Protein AF-A0A0S8J2J4-F1 (afdb_monomer_lite)

pLDDT: mean 89.85, std 13.65, range [34.56, 98.56]

Radius of gyration: 15.47 Å; chains: 1; bounding box: 46×29×40 Å

Foldseek 3Di:
DDDDDPAPADPPVVVLVVVLVVCVVVPWDAFDALANPDPDSDTFGTDDQQETEHEFFDFQVCVVVLLVSPVSSVVNSNHQEYEYEAEAPVQSVSNDPGGHHDVVCVVPVVVCCVPRPGHYHYHYDYD

Sequence (127 aa):
MGRIFPDLTIDDIAINKELEIVFQERGWISKPKIISKSESKLEADFKIGKIQVEVQFGNMARWYTDVFKFLLSYAADDIEVGILVVAMHDTANKIDENVVYYERVIRELPHAKMGITLPIWVLGVTE

Structure (mmCIF, N/CA/C/O backbone):
data_AF-A0A0S8J2J4-F1
#
_entry.id   AF-A0A0S8J2J4-F1
#
loop_
_atom_site.group_PDB
_atom_site.id
_atom_site.type_symbol
_atom_site.label_atom_id
_atom_site.label_alt_id
_atom_site.label_comp_id
_atom_site.label_asym_id
_atom_site.label_entity_id
_atom_site.label_seq_id
_atom_site.pdbx_PDB_ins_code
_atom_site.Cartn_x
_atom_site.Cartn_y
_atom_site.Cartn_z
_atom_site.occupancy
_atom_site.B_iso_or_equiv
_atom_site.auth_seq_id
_atom_site.auth_comp_id
_atom_site.auth_asym_id
_atom_site.auth_atom_id
_atom_site.pdbx_PDB_model_num
ATOM 1 N N . MET A 1 1 ? 31.568 -5.954 -20.357 1.00 34.56 1 MET A N 1
ATOM 2 C CA . MET A 1 1 ? 31.038 -5.194 -21.509 1.00 34.56 1 MET A CA 1
ATOM 3 C C . MET A 1 1 ? 29.585 -4.897 -21.181 1.00 34.56 1 MET A C 1
ATOM 5 O O . MET A 1 1 ? 28.780 -5.819 -21.188 1.00 34.56 1 MET A O 1
ATOM 9 N N . GLY A 1 2 ? 29.306 -3.687 -20.691 1.00 41.41 2 GLY A N 1
ATOM 10 C CA . GLY A 1 2 ? 27.985 -3.312 -20.180 1.00 41.41 2 GLY A CA 1
ATOM 11 C C . GLY A 1 2 ? 26.962 -3.255 -21.307 1.00 41.41 2 GLY A C 1
ATOM 12 O O . GLY A 1 2 ? 27.248 -2.703 -22.369 1.00 41.41 2 GLY A O 1
ATOM 13 N N . ARG A 1 3 ? 25.787 -3.849 -21.089 1.00 40.59 3 ARG A N 1
ATOM 14 C CA . ARG A 1 3 ? 24.627 -3.600 -21.942 1.00 40.59 3 ARG A CA 1
ATOM 15 C C . ARG A 1 3 ? 23.949 -2.341 -21.425 1.00 40.59 3 ARG A C 1
ATOM 17 O O . ARG A 1 3 ? 23.362 -2.356 -20.353 1.00 40.59 3 ARG A O 1
ATOM 24 N N . ILE A 1 4 ? 24.084 -1.270 -22.196 1.00 42.94 4 ILE A N 1
ATOM 25 C CA . ILE A 1 4 ? 23.234 -0.088 -22.101 1.00 42.94 4 ILE A CA 1
ATOM 26 C C . ILE A 1 4 ? 21.886 -0.523 -22.682 1.00 42.94 4 ILE A C 1
ATOM 28 O O . ILE A 1 4 ? 21.779 -0.736 -23.891 1.00 42.94 4 ILE A O 1
ATOM 32 N N . PHE A 1 5 ? 20.895 -0.746 -21.822 1.00 47.50 5 PHE A N 1
ATOM 33 C CA . PHE A 1 5 ? 19.505 -0.768 -22.258 1.00 47.50 5 PHE A CA 1
ATOM 34 C C . PHE A 1 5 ? 19.077 0.697 -22.413 1.00 47.50 5 PHE A C 1
ATOM 36 O O . PHE A 1 5 ? 19.322 1.477 -21.497 1.00 47.50 5 PHE A O 1
ATOM 43 N N . PRO A 1 6 ? 18.539 1.117 -23.568 1.00 41.50 6 PRO A N 1
ATOM 44 C CA . PRO A 1 6 ? 18.034 2.474 -23.721 1.00 41.50 6 PRO A CA 1
ATOM 45 C C . PRO A 1 6 ? 16.864 2.689 -22.748 1.00 41.50 6 PRO A C 1
ATOM 47 O O . PRO A 1 6 ? 15.940 1.877 -22.723 1.00 41.50 6 PRO A O 1
ATOM 50 N N . ASP A 1 7 ? 16.959 3.757 -21.950 1.00 49.47 7 ASP A N 1
ATOM 51 C CA . ASP A 1 7 ? 16.007 4.191 -20.920 1.00 49.47 7 ASP A CA 1
ATOM 52 C C . ASP A 1 7 ? 14.566 4.250 -21.448 1.00 49.47 7 ASP A C 1
ATOM 54 O O . ASP A 1 7 ? 14.146 5.213 -22.090 1.00 49.47 7 ASP A O 1
ATOM 58 N N . LEU A 1 8 ? 13.786 3.223 -21.130 1.00 50.12 8 LEU A N 1
ATOM 59 C CA . LEU A 1 8 ? 12.358 3.368 -20.873 1.00 50.12 8 LEU A CA 1
ATOM 60 C C . LEU A 1 8 ? 12.198 3.255 -19.361 1.00 50.12 8 LEU A C 1
ATOM 62 O O . LEU A 1 8 ? 11.711 2.248 -18.851 1.00 50.12 8 LEU A O 1
ATOM 66 N N . THR A 1 9 ? 12.708 4.254 -18.641 1.00 62.78 9 THR A N 1
ATOM 67 C CA . THR A 1 9 ? 12.453 4.369 -17.209 1.00 62.78 9 THR A CA 1
ATOM 68 C C . THR A 1 9 ? 10.953 4.553 -17.052 1.00 62.78 9 THR A C 1
ATOM 70 O O . THR A 1 9 ? 10.374 5.515 -17.562 1.00 62.78 9 THR A O 1
ATOM 73 N N . ILE A 1 10 ? 10.307 3.593 -16.406 1.00 70.31 10 ILE A N 1
ATOM 74 C CA . ILE A 1 10 ? 8.911 3.742 -16.020 1.00 70.31 10 ILE A CA 1
ATOM 75 C C . ILE A 1 10 ? 8.853 4.900 -15.014 1.00 70.31 10 ILE A C 1
ATOM 77 O O . ILE A 1 10 ? 9.476 4.830 -13.957 1.00 70.31 10 ILE A O 1
ATOM 81 N N . ASP A 1 11 ? 8.140 5.970 -15.371 1.00 82.50 11 ASP A N 1
ATOM 82 C CA . ASP A 1 11 ? 7.99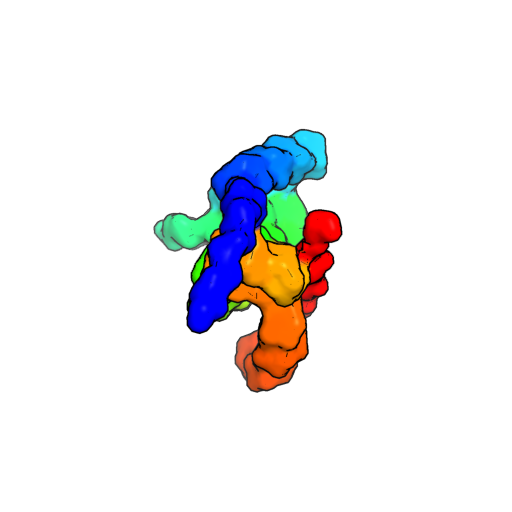5 7.168 -14.540 1.00 82.50 11 ASP A CA 1
ATOM 83 C C . ASP A 1 11 ? 7.016 6.885 -13.391 1.00 82.50 11 ASP A C 1
ATOM 85 O O . ASP A 1 11 ? 5.789 6.914 -13.546 1.00 82.50 11 ASP A O 1
ATOM 89 N N . ASP A 1 12 ? 7.574 6.578 -12.222 1.00 76.94 12 ASP A N 1
ATOM 90 C CA . ASP A 1 12 ? 6.827 6.300 -11.003 1.00 76.94 12 ASP A CA 1
ATOM 91 C C . ASP A 1 12 ? 6.017 7.518 -10.534 1.00 76.94 12 ASP A C 1
ATOM 93 O O . ASP A 1 12 ? 4.921 7.352 -9.995 1.00 76.94 12 ASP A O 1
ATOM 97 N N . ILE A 1 13 ? 6.492 8.744 -10.776 1.00 83.06 13 ILE A N 1
ATOM 98 C CA . ILE A 1 13 ? 5.766 9.978 -10.449 1.00 83.06 13 ILE A CA 1
ATOM 99 C C . ILE A 1 13 ? 4.508 10.084 -11.312 1.00 83.06 13 ILE A C 1
ATOM 101 O O . ILE A 1 13 ? 3.421 10.347 -10.787 1.00 83.06 13 ILE A O 1
ATOM 105 N N . ALA A 1 14 ? 4.636 9.858 -12.621 1.00 85.94 14 ALA A N 1
ATOM 106 C CA . ALA A 1 14 ? 3.503 9.880 -13.539 1.00 85.94 14 ALA A CA 1
ATOM 107 C C . ALA A 1 14 ? 2.470 8.806 -13.172 1.00 85.94 14 ALA A C 1
ATOM 109 O O . ALA A 1 14 ? 1.285 9.116 -13.054 1.00 85.94 14 ALA A O 1
ATOM 110 N N . ILE A 1 15 ? 2.912 7.573 -12.900 1.00 86.25 15 ILE A N 1
ATOM 111 C CA . ILE A 1 15 ? 2.012 6.483 -12.496 1.00 86.25 15 ILE A CA 1
ATOM 112 C C . ILE A 1 15 ? 1.286 6.816 -11.193 1.00 86.25 15 ILE A C 1
ATOM 114 O O . ILE A 1 15 ? 0.069 6.657 -11.116 1.00 86.25 15 ILE A O 1
ATOM 118 N N . ASN A 1 16 ? 2.000 7.295 -10.171 1.00 86.88 16 ASN A N 1
ATOM 119 C CA . ASN A 1 16 ? 1.382 7.646 -8.892 1.00 86.88 16 ASN A CA 1
ATOM 120 C C . ASN A 1 16 ? 0.316 8.738 -9.053 1.00 86.88 16 ASN A C 1
ATOM 122 O O . ASN A 1 16 ? -0.737 8.666 -8.419 1.00 86.88 16 ASN A O 1
ATOM 126 N N . LYS A 1 17 ? 0.554 9.716 -9.934 1.00 90.75 17 LYS A N 1
ATOM 127 C CA . LYS A 1 17 ? -0.414 10.776 -10.231 1.00 90.75 17 LYS A CA 1
ATOM 128 C C . LYS A 1 17 ? -1.657 10.250 -10.951 1.00 90.75 17 LYS A C 1
ATOM 130 O O . LYS A 1 17 ? -2.769 10.620 -10.584 1.00 90.75 17 LYS A O 1
ATOM 135 N N . GLU A 1 18 ? -1.486 9.391 -11.953 1.00 92.25 18 GLU A N 1
ATOM 136 C CA . GLU A 1 18 ? -2.615 8.776 -12.663 1.00 92.25 18 GLU A CA 1
ATOM 137 C C . GLU A 1 18 ? -3.446 7.886 -11.730 1.00 92.25 18 GLU A C 1
ATOM 139 O O . GLU A 1 18 ? -4.677 7.942 -11.736 1.00 92.25 18 GLU A O 1
ATOM 144 N N . LEU A 1 19 ? -2.785 7.114 -10.861 1.00 92.50 19 LEU A N 1
ATOM 145 C CA . LEU A 1 19 ? -3.468 6.336 -9.831 1.00 92.50 19 LEU A CA 1
ATOM 146 C C . LEU A 1 19 ? -4.258 7.243 -8.890 1.00 92.50 19 LEU A C 1
ATOM 148 O O . LEU A 1 19 ? -5.422 6.958 -8.630 1.00 92.50 19 LEU A O 1
ATOM 152 N N . GLU A 1 20 ? -3.681 8.352 -8.426 1.00 94.25 20 GLU A N 1
ATOM 153 C CA . GLU A 1 20 ? -4.398 9.295 -7.569 1.00 94.25 20 GLU A CA 1
ATOM 154 C C . GLU A 1 20 ? -5.689 9.811 -8.217 1.00 94.25 20 GLU A C 1
ATOM 156 O O . GLU A 1 20 ? -6.742 9.771 -7.576 1.00 94.25 20 GLU A O 1
ATOM 161 N N . ILE A 1 21 ? -5.634 10.211 -9.491 1.00 95.00 21 ILE A N 1
ATOM 162 C CA . ILE A 1 21 ? -6.809 10.666 -10.248 1.00 95.00 21 ILE A CA 1
ATOM 163 C C . ILE A 1 21 ? -7.871 9.560 -10.300 1.00 95.00 21 ILE A C 1
ATOM 165 O O . ILE A 1 21 ? -9.009 9.765 -9.874 1.00 95.00 21 ILE A O 1
ATOM 169 N N . VAL A 1 22 ? -7.496 8.360 -10.753 1.00 96.00 22 VAL A N 1
ATOM 170 C CA . VAL A 1 22 ? -8.433 7.238 -10.933 1.00 96.00 22 VAL A CA 1
ATOM 171 C C . VAL A 1 22 ? -9.052 6.791 -9.606 1.00 96.00 22 VAL A C 1
ATOM 173 O O . VAL A 1 22 ? -10.234 6.440 -9.551 1.00 96.00 22 VAL A O 1
ATOM 176 N N . PHE A 1 23 ? -8.276 6.782 -8.523 1.00 96.88 23 PHE A N 1
ATOM 177 C CA . PHE A 1 23 ? -8.767 6.435 -7.192 1.00 96.88 23 PHE A CA 1
ATOM 178 C C . PHE A 1 23 ? -9.765 7.480 -6.682 1.00 96.88 23 PHE A C 1
ATOM 180 O O . PHE A 1 23 ? -10.854 7.112 -6.229 1.00 96.88 23 PHE A O 1
ATOM 187 N N . GLN A 1 24 ? -9.443 8.770 -6.806 1.00 96.25 24 GLN A N 1
ATOM 188 C CA . GLN A 1 24 ? -10.338 9.856 -6.399 1.00 96.25 24 GLN A CA 1
ATOM 189 C C . GLN A 1 24 ? -11.657 9.845 -7.182 1.00 96.25 24 GLN A C 1
ATOM 191 O O . GLN A 1 24 ? -12.725 9.939 -6.577 1.00 96.25 24 GLN A O 1
ATOM 196 N N . GLU A 1 25 ? -11.615 9.640 -8.503 1.00 97.69 25 GLU A N 1
ATOM 197 C CA . GLU A 1 25 ? -12.816 9.507 -9.347 1.00 97.69 25 GLU A CA 1
ATOM 198 C C . GLU A 1 25 ? -13.724 8.345 -8.914 1.00 97.69 25 GLU A C 1
ATOM 200 O O . GLU A 1 25 ? -14.941 8.384 -9.101 1.00 97.69 25 GLU A O 1
ATOM 205 N N . ARG A 1 26 ? -13.144 7.315 -8.289 1.00 97.56 26 ARG A N 1
ATOM 206 C CA . ARG A 1 26 ? -13.856 6.148 -7.748 1.00 97.56 26 ARG A CA 1
ATOM 207 C C . ARG A 1 26 ? -14.244 6.298 -6.274 1.00 97.56 26 ARG A C 1
ATOM 209 O O . ARG A 1 26 ? -14.688 5.326 -5.666 1.00 97.56 26 ARG A O 1
ATOM 216 N N . GLY A 1 27 ? -14.096 7.492 -5.700 1.00 97.44 27 GLY A N 1
ATOM 217 C CA . GLY A 1 27 ? -14.520 7.810 -4.335 1.00 97.44 27 GLY A CA 1
ATOM 218 C C . GLY A 1 27 ? -13.526 7.421 -3.242 1.00 97.44 27 GLY A C 1
ATOM 219 O O . GLY A 1 27 ? -13.895 7.404 -2.067 1.00 97.44 27 GLY A O 1
ATOM 220 N N . TRP A 1 28 ? -12.278 7.109 -3.595 1.00 98.25 28 TRP A N 1
ATOM 221 C CA . TRP A 1 28 ? -11.225 6.912 -2.605 1.00 98.25 28 TRP A CA 1
ATOM 222 C C . TRP A 1 28 ? -10.694 8.254 -2.106 1.00 98.25 28 TRP A C 1
ATOM 224 O O . TRP A 1 28 ? -10.546 9.214 -2.861 1.00 98.25 28 TRP A O 1
ATOM 234 N N . ILE A 1 29 ? -10.359 8.307 -0.821 1.00 9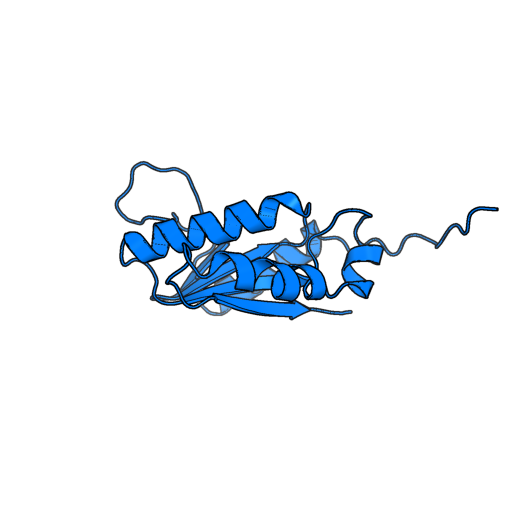7.62 29 ILE A N 1
ATOM 235 C CA . ILE A 1 29 ? -9.697 9.458 -0.212 1.00 97.62 29 ILE A CA 1
ATOM 236 C C . ILE A 1 29 ? -8.195 9.297 -0.442 1.00 97.62 29 ILE A C 1
ATOM 238 O O . ILE A 1 29 ? -7.642 8.276 -0.036 1.00 97.62 29 ILE A O 1
ATOM 242 N N . SER A 1 30 ? -7.554 10.290 -1.066 1.00 97.31 30 SER A N 1
ATOM 243 C CA . SER A 1 30 ? -6.093 10.369 -1.232 1.00 97.31 30 SER A CA 1
ATOM 244 C C . SER A 1 30 ? -5.436 10.977 0.004 1.00 97.31 30 SER A C 1
ATOM 246 O O . SER A 1 30 ? -5.998 11.883 0.626 1.00 97.31 30 SER A O 1
ATOM 248 N N . LYS A 1 31 ? -4.267 10.449 0.376 1.00 96.44 31 LYS A N 1
ATOM 249 C CA . LYS A 1 31 ? -3.467 10.875 1.535 1.00 96.44 31 LYS A CA 1
ATOM 250 C C . LYS A 1 31 ? -4.243 11.021 2.859 1.00 96.44 31 LYS A C 1
ATOM 252 O O . LYS A 1 31 ? -4.012 11.970 3.610 1.00 96.44 31 LYS A O 1
ATOM 257 N N . PRO A 1 32 ? -5.173 10.107 3.212 1.00 96.56 32 PRO A N 1
ATOM 258 C CA . PRO A 1 32 ? -5.837 10.170 4.506 1.00 96.56 32 PRO A CA 1
ATOM 259 C C . PRO A 1 32 ? -4.862 9.778 5.620 1.00 96.56 32 PRO A C 1
ATOM 261 O O . PRO A 1 32 ? -3.975 8.942 5.433 1.00 96.56 32 PRO A O 1
ATOM 264 N N . LYS A 1 33 ? -5.084 10.295 6.831 1.00 96.44 33 LYS A N 1
ATOM 265 C CA . LYS A 1 33 ? -4.352 9.842 8.022 1.00 96.44 33 LYS A CA 1
ATOM 266 C C . LYS A 1 33 ? -4.469 8.321 8.204 1.00 96.44 33 LYS A C 1
ATOM 268 O O . LYS A 1 33 ? -5.547 7.740 8.031 1.00 96.44 33 LYS A O 1
ATOM 273 N N . ILE A 1 34 ? -3.384 7.678 8.640 1.00 95.06 34 ILE A N 1
ATOM 274 C CA . ILE A 1 34 ? -3.406 6.243 8.976 1.00 95.06 34 ILE A CA 1
ATOM 275 C C . ILE A 1 34 ? -4.317 5.952 10.175 1.00 95.06 34 ILE A C 1
ATOM 277 O O . ILE A 1 34 ? -5.045 4.970 10.152 1.00 95.06 34 ILE A O 1
ATOM 281 N N . ILE A 1 35 ? -4.346 6.843 11.170 1.00 94.81 35 ILE A N 1
ATOM 282 C CA . ILE A 1 35 ? -5.231 6.749 12.331 1.00 94.81 35 ILE A CA 1
ATOM 283 C C . ILE A 1 35 ? -6.038 8.043 12.404 1.00 94.81 35 ILE A C 1
ATOM 285 O O . ILE A 1 35 ? -5.506 9.104 12.753 1.00 94.81 35 ILE A O 1
ATOM 289 N N . SER A 1 36 ? -7.324 7.933 12.089 1.00 88.00 36 SER A N 1
ATOM 290 C CA . SER A 1 36 ? -8.303 9.012 11.957 1.00 88.00 36 SER A CA 1
ATOM 291 C C . SER A 1 36 ? -8.351 9.933 13.179 1.00 88.00 36 SER A C 1
ATOM 293 O O . SER A 1 36 ? -8.406 11.155 13.042 1.00 88.00 36 SER A O 1
ATOM 295 N N . LYS A 1 37 ? -8.258 9.354 14.380 1.00 87.19 37 LYS A N 1
ATOM 296 C CA . LYS A 1 37 ? -8.350 10.056 15.673 1.00 87.19 37 LYS A CA 1
ATOM 297 C C . LYS A 1 37 ? -6.995 10.403 16.301 1.00 87.19 37 LYS A C 1
ATOM 299 O O . LYS A 1 37 ? -6.948 10.719 17.486 1.00 87.19 37 LYS A O 1
ATOM 304 N N . SER A 1 38 ? -5.894 10.312 15.552 1.00 88.62 38 SER A N 1
ATOM 305 C CA . SER A 1 38 ? -4.552 10.588 16.082 1.00 88.62 38 SER A CA 1
ATOM 306 C C . SER A 1 38 ? -3.985 11.947 15.655 1.00 88.62 38 SER A C 1
ATOM 308 O O . SER A 1 38 ? -4.297 12.487 14.587 1.00 88.62 38 SER A O 1
ATOM 310 N N . GLU A 1 39 ? -3.055 12.443 16.473 1.00 88.94 39 GLU A N 1
ATOM 311 C CA . GLU A 1 39 ? -2.169 13.573 16.157 1.00 88.94 39 GLU A CA 1
ATOM 312 C C . GLU A 1 39 ? -1.032 13.189 15.190 1.00 88.94 39 GLU A C 1
ATOM 314 O O . GLU A 1 39 ? -0.249 14.041 14.769 1.00 88.94 39 GLU A O 1
ATOM 319 N N . SER A 1 40 ? -0.9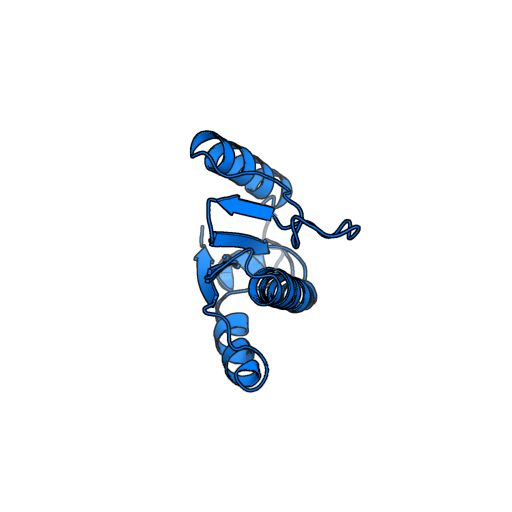18 11.906 14.824 1.00 87.19 40 SER A N 1
ATOM 320 C CA . SER A 1 40 ? 0.078 11.459 13.855 1.00 87.19 40 SER A CA 1
ATOM 321 C C . SER A 1 40 ? -0.169 12.103 12.492 1.00 87.19 40 SER A C 1
ATOM 323 O O . SER A 1 40 ? -1.306 12.218 12.029 1.00 87.19 40 SER A O 1
ATOM 325 N N . LYS A 1 41 ? 0.925 12.489 11.834 1.00 90.25 41 LYS A N 1
ATOM 326 C CA . LYS A 1 41 ? 0.937 12.979 10.447 1.00 90.25 41 LYS A CA 1
ATOM 327 C C . LYS A 1 41 ? 1.212 11.869 9.434 1.00 90.25 41 LYS A C 1
ATOM 329 O O . LYS A 1 41 ? 1.485 12.154 8.278 1.00 90.25 41 LYS A O 1
ATOM 334 N N . LEU A 1 42 ? 1.230 10.614 9.877 1.00 94.56 42 LEU A N 1
ATOM 335 C CA . LEU A 1 42 ? 1.396 9.495 8.964 1.00 94.56 42 LEU A CA 1
ATOM 336 C C . LEU A 1 42 ? 0.135 9.346 8.112 1.00 94.56 42 LEU A C 1
ATOM 338 O O . LEU A 1 42 ? -0.987 9.325 8.625 1.00 94.56 42 LEU A O 1
ATOM 342 N N . GLU A 1 43 ? 0.350 9.213 6.812 1.00 97.19 43 GLU A N 1
ATOM 343 C CA . GLU A 1 43 ? -0.696 9.120 5.802 1.00 97.19 43 GLU A CA 1
ATOM 344 C C . GLU A 1 43 ? -0.595 7.784 5.071 1.00 97.19 43 GLU A C 1
ATOM 346 O O . GLU A 1 43 ? 0.501 7.247 4.851 1.00 97.19 43 GLU A O 1
ATOM 351 N N . ALA A 1 44 ? -1.763 7.254 4.732 1.00 97.75 44 ALA A N 1
ATOM 352 C CA . ALA A 1 44 ? -1.888 6.197 3.749 1.00 97.75 44 ALA A CA 1
ATOM 353 C C . ALA A 1 44 ? -1.901 6.791 2.342 1.00 97.75 44 ALA A C 1
ATOM 355 O O . ALA A 1 44 ? -2.146 7.986 2.202 1.00 97.75 44 ALA A O 1
ATOM 356 N N . ASP A 1 45 ? -1.713 5.987 1.299 1.00 97.75 45 ASP A N 1
ATOM 357 C CA . ASP A 1 45 ? -1.921 6.501 -0.058 1.00 97.75 45 ASP A CA 1
ATOM 358 C C . ASP A 1 45 ? -3.405 6.689 -0.347 1.00 97.75 45 ASP A C 1
ATOM 360 O O . ASP A 1 45 ? -3.823 7.798 -0.682 1.00 97.75 45 ASP A O 1
ATOM 364 N N . PHE A 1 46 ? -4.212 5.645 -0.127 1.00 98.44 46 PHE A N 1
ATOM 365 C CA . PHE A 1 46 ? -5.656 5.717 -0.339 1.00 98.44 46 PHE A CA 1
ATOM 366 C C . PHE A 1 46 ? -6.454 4.963 0.725 1.00 98.44 46 PHE A C 1
ATOM 368 O O . PHE A 1 46 ? -6.025 3.916 1.218 1.00 98.44 46 PHE A O 1
ATOM 375 N N . LYS A 1 47 ? -7.659 5.455 1.042 1.00 98.25 47 LYS A N 1
ATOM 376 C CA . LYS A 1 47 ? -8.663 4.709 1.824 1.00 98.25 47 LYS A CA 1
ATOM 377 C C . LYS A 1 47 ? -10.069 4.836 1.244 1.00 98.25 47 LYS A C 1
ATOM 379 O O . LYS A 1 47 ? -10.458 5.902 0.769 1.00 98.25 47 LYS A O 1
ATOM 384 N N . ILE A 1 48 ? -10.850 3.766 1.368 1.00 97.81 48 ILE A N 1
ATOM 385 C CA . ILE A 1 48 ? -12.306 3.785 1.194 1.00 97.81 48 ILE A CA 1
ATOM 386 C C . ILE A 1 48 ? -12.944 2.816 2.196 1.00 97.81 48 ILE A C 1
ATOM 388 O O . ILE A 1 48 ? -12.576 1.643 2.271 1.00 97.81 48 ILE A O 1
ATOM 392 N N . GLY A 1 49 ? -13.879 3.305 3.015 1.00 96.88 49 GLY A N 1
ATOM 393 C CA . GLY A 1 49 ? -14.453 2.507 4.103 1.00 96.88 49 GLY A CA 1
ATOM 394 C C . GLY A 1 49 ? -13.369 1.923 5.021 1.00 96.88 49 GLY A C 1
ATOM 395 O O . GLY A 1 49 ? -12.547 2.664 5.549 1.00 96.88 49 GLY A O 1
ATOM 396 N N . LYS A 1 50 ? -13.365 0.593 5.181 1.00 97.69 50 LYS A N 1
ATOM 397 C CA . LYS A 1 50 ? -12.399 -0.176 5.989 1.00 97.69 50 LYS A CA 1
ATOM 398 C C . LYS A 1 50 ? -11.231 -0.747 5.160 1.00 97.69 50 LYS A C 1
ATOM 400 O O . LYS A 1 50 ? -10.599 -1.717 5.575 1.00 97.69 50 LYS A O 1
ATOM 405 N N . ILE A 1 51 ? -10.948 -0.190 3.982 1.00 98.38 51 ILE A N 1
ATOM 406 C CA . ILE A 1 51 ? -9.868 -0.647 3.096 1.00 98.38 51 ILE A CA 1
ATOM 407 C C . ILE A 1 51 ? -8.814 0.450 2.979 1.00 98.38 51 ILE A C 1
ATOM 409 O O . ILE A 1 51 ? -9.151 1.611 2.736 1.00 98.38 51 ILE A O 1
ATOM 413 N N . GLN A 1 52 ? -7.542 0.070 3.106 1.00 98.56 52 GLN A N 1
ATOM 414 C CA . GLN A 1 52 ? -6.398 0.938 2.825 1.00 98.56 52 GLN A CA 1
ATOM 415 C C . GLN A 1 52 ? -5.537 0.358 1.714 1.00 98.56 52 GLN A C 1
ATOM 417 O O . GLN A 1 52 ? -5.305 -0.848 1.672 1.00 98.56 52 GLN A O 1
ATOM 422 N N . VAL A 1 53 ? -5.034 1.233 0.850 1.00 98.56 53 VAL A N 1
ATOM 423 C CA . VAL A 1 53 ? -4.101 0.901 -0.225 1.00 98.56 53 VAL A CA 1
ATOM 424 C C . VAL A 1 53 ? -2.801 1.671 -0.007 1.00 98.56 53 VAL A C 1
ATOM 426 O O . VAL A 1 53 ? -2.838 2.859 0.311 1.00 98.56 53 VAL A O 1
ATOM 429 N N . GLU A 1 54 ? -1.675 0.988 -0.198 1.00 98.19 54 GLU A N 1
ATOM 430 C CA . GLU A 1 54 ? -0.347 1.590 -0.370 1.00 98.19 54 GLU A CA 1
ATOM 431 C C . GLU A 1 54 ? 0.195 1.150 -1.733 1.00 98.19 54 GLU A C 1
ATOM 433 O O . GLU A 1 54 ? 0.142 -0.038 -2.078 1.00 98.19 54 GLU A O 1
ATOM 438 N N . VAL A 1 55 ? 0.697 2.106 -2.508 1.00 96.81 55 VAL A N 1
ATOM 439 C CA . VAL A 1 55 ? 1.326 1.881 -3.808 1.00 96.81 55 VAL A CA 1
ATOM 440 C C . VAL A 1 55 ? 2.822 2.086 -3.635 1.00 96.81 55 VAL A C 1
ATOM 442 O O . VAL A 1 55 ? 3.281 3.168 -3.278 1.00 96.81 55 VAL A O 1
ATOM 445 N N . GLN A 1 56 ? 3.604 1.041 -3.887 1.00 95.69 56 GLN A N 1
ATOM 446 C CA . GLN A 1 56 ? 5.030 1.052 -3.601 1.00 95.69 56 GLN A CA 1
ATOM 447 C C . GLN A 1 56 ? 5.849 0.604 -4.810 1.00 95.69 56 GLN A C 1
ATOM 449 O O . GLN A 1 56 ? 6.156 -0.575 -4.985 1.00 95.69 56 GLN A O 1
ATOM 454 N N . PHE A 1 57 ? 6.251 1.589 -5.611 1.00 93.81 57 PHE A N 1
ATOM 455 C CA . PHE A 1 57 ? 7.222 1.446 -6.703 1.00 93.81 57 PHE A CA 1
ATOM 456 C C . PHE A 1 57 ? 8.600 2.018 -6.348 1.00 93.81 57 PHE A C 1
ATOM 458 O O . PHE A 1 57 ? 9.478 2.105 -7.198 1.00 93.81 57 PHE A O 1
ATOM 465 N N . GLY A 1 58 ? 8.794 2.416 -5.090 1.00 91.88 58 GLY A N 1
ATOM 466 C CA . GLY A 1 58 ? 10.056 2.938 -4.595 1.00 91.88 58 GLY A CA 1
ATOM 467 C C . GLY A 1 58 ? 10.952 1.858 -3.998 1.00 91.88 58 GLY A C 1
ATOM 468 O O . GLY A 1 58 ? 10.789 0.657 -4.215 1.00 91.88 58 GLY A O 1
ATOM 469 N N . ASN A 1 59 ? 11.919 2.317 -3.203 1.00 94.69 59 ASN A N 1
ATOM 470 C CA . ASN A 1 59 ? 12.960 1.477 -2.627 1.00 94.69 59 ASN A CA 1
ATOM 471 C C . ASN A 1 59 ? 12.421 0.285 -1.820 1.00 94.69 59 ASN A C 1
ATOM 473 O O . ASN A 1 59 ? 11.520 0.448 -0.992 1.00 94.69 59 ASN A O 1
ATOM 477 N N . MET A 1 60 ? 13.086 -0.867 -1.953 1.00 93.44 60 MET A N 1
ATOM 478 C CA . MET A 1 60 ? 12.713 -2.111 -1.299 1.00 93.44 60 MET A CA 1
ATOM 479 C C . MET A 1 60 ? 12.481 -1.957 0.201 1.00 93.44 60 MET A C 1
ATOM 481 O O . MET A 1 60 ? 11.570 -2.574 0.710 1.00 93.44 60 MET A O 1
ATOM 485 N N . ALA A 1 61 ? 13.245 -1.152 0.941 1.00 92.31 61 ALA A N 1
ATOM 486 C CA . ALA A 1 61 ? 13.065 -1.033 2.390 1.00 92.31 61 ALA A CA 1
ATOM 487 C C . ALA A 1 61 ? 11.705 -0.429 2.800 1.00 92.31 61 ALA A C 1
ATOM 489 O O . ALA A 1 61 ? 11.251 -0.657 3.923 1.00 92.31 61 ALA A O 1
ATOM 490 N N . ARG A 1 62 ? 11.041 0.322 1.910 1.00 94.25 62 ARG A N 1
ATOM 491 C CA . ARG A 1 62 ? 9.819 1.073 2.234 1.00 94.25 62 ARG A CA 1
ATOM 492 C C . ARG A 1 62 ? 8.578 0.198 2.391 1.00 94.25 62 ARG A C 1
ATOM 494 O O . ARG A 1 62 ? 7.720 0.555 3.192 1.00 94.25 62 ARG A O 1
ATOM 501 N N . TRP A 1 63 ? 8.522 -0.985 1.773 1.00 94.00 63 TRP A N 1
ATOM 502 C CA . TRP A 1 63 ? 7.360 -1.875 1.940 1.00 94.00 63 TRP A CA 1
ATOM 503 C C . TRP A 1 63 ? 7.139 -2.316 3.396 1.00 94.00 63 TRP A C 1
ATOM 505 O O . TRP A 1 63 ? 6.006 -2.536 3.813 1.00 94.00 63 TRP A O 1
ATOM 515 N N . TYR A 1 64 ? 8.203 -2.398 4.207 1.00 94.31 64 TYR A N 1
ATOM 516 C CA . TYR A 1 64 ? 8.082 -2.681 5.638 1.00 94.31 64 TYR A CA 1
ATOM 517 C C . TYR A 1 64 ? 7.364 -1.541 6.372 1.00 94.31 64 TYR A C 1
ATOM 519 O O . TYR A 1 64 ? 6.603 -1.787 7.307 1.00 94.31 64 TYR A O 1
ATOM 527 N N . THR A 1 65 ? 7.584 -0.293 5.942 1.00 94.88 65 THR A N 1
ATOM 528 C CA . THR A 1 65 ? 6.843 0.867 6.450 1.00 94.88 65 THR A CA 1
ATOM 529 C C . THR A 1 65 ? 5.374 0.784 6.054 1.00 94.88 65 THR A C 1
ATOM 531 O O . THR A 1 65 ? 4.526 1.014 6.909 1.00 94.88 65 THR A O 1
ATOM 534 N N . ASP A 1 66 ? 5.061 0.389 4.822 1.00 97.06 66 ASP A N 1
ATOM 535 C CA . ASP A 1 66 ? 3.674 0.237 4.355 1.00 97.06 66 ASP A CA 1
ATOM 536 C C . ASP A 1 66 ? 2.928 -0.842 5.152 1.00 97.06 66 ASP A C 1
ATOM 538 O O . ASP A 1 66 ? 1.828 -0.617 5.658 1.00 97.06 66 ASP A O 1
ATOM 542 N N . VAL A 1 67 ? 3.582 -1.982 5.395 1.00 95.88 67 VAL A N 1
ATOM 543 C CA . VAL A 1 67 ? 3.067 -3.032 6.285 1.00 95.88 67 VAL A CA 1
ATOM 544 C C . VAL A 1 67 ? 2.823 -2.500 7.701 1.00 95.88 67 VAL A C 1
ATOM 546 O O . VAL A 1 67 ? 1.777 -2.768 8.293 1.00 95.88 67 VAL A O 1
ATOM 549 N N . PHE A 1 68 ? 3.751 -1.710 8.247 1.00 95.06 68 PHE A N 1
ATOM 550 C CA . PHE A 1 68 ? 3.583 -1.096 9.564 1.00 95.06 68 PHE A CA 1
ATOM 551 C C . PHE A 1 68 ? 2.429 -0.083 9.603 1.00 95.06 68 PHE A C 1
ATOM 553 O O . PHE A 1 68 ? 1.670 -0.066 10.573 1.00 95.06 68 PHE A O 1
ATOM 560 N N . LYS A 1 69 ? 2.232 0.717 8.546 1.00 96.50 69 LYS A N 1
ATOM 561 C CA . LYS A 1 69 ? 1.071 1.612 8.431 1.00 96.50 69 LYS A CA 1
ATOM 562 C C . LYS A 1 69 ? -0.235 0.826 8.483 1.00 96.50 69 LYS A C 1
ATOM 564 O O . LYS A 1 69 ? -1.134 1.229 9.217 1.00 96.50 69 LYS A O 1
ATOM 569 N N . PHE A 1 70 ? -0.340 -0.296 7.765 1.00 97.25 70 PHE A N 1
ATOM 570 C CA . PHE A 1 70 ? -1.544 -1.121 7.841 1.00 97.25 70 PHE A CA 1
ATOM 571 C C . PHE A 1 70 ? -1.786 -1.656 9.255 1.00 97.25 70 PHE A C 1
ATOM 573 O O . PHE A 1 70 ? -2.922 -1.628 9.720 1.00 97.25 70 PHE A O 1
ATOM 580 N N . LEU A 1 71 ? -0.740 -2.103 9.962 1.00 95.44 71 LEU A N 1
ATOM 581 C CA . LEU A 1 71 ? -0.869 -2.566 11.349 1.00 95.44 71 LEU A CA 1
ATOM 582 C C . LEU A 1 71 ? -1.407 -1.473 12.273 1.00 95.44 71 LEU A C 1
ATOM 584 O O . LEU A 1 71 ? -2.272 -1.750 13.099 1.00 95.44 71 LEU A O 1
ATOM 588 N N . LEU A 1 72 ? -0.922 -0.239 12.122 1.00 95.00 72 LEU A N 1
ATOM 589 C CA . LEU A 1 72 ? -1.401 0.902 12.901 1.00 95.00 72 LEU A CA 1
ATOM 590 C C . LEU A 1 72 ? -2.873 1.216 12.614 1.00 95.00 72 LEU A C 1
ATOM 592 O O . LEU A 1 72 ? -3.656 1.368 13.550 1.00 95.00 72 LEU A O 1
ATOM 596 N N . SER A 1 73 ? -3.256 1.273 11.337 1.00 96.50 73 SER A N 1
ATOM 597 C CA . SER A 1 73 ? -4.646 1.495 10.930 1.00 96.50 73 SER A CA 1
ATOM 598 C C . SER A 1 73 ? -5.569 0.375 11.426 1.00 96.50 73 SER A C 1
ATOM 600 O O . SER A 1 73 ? -6.662 0.641 11.918 1.00 96.50 73 SER A O 1
ATOM 602 N N . TYR A 1 74 ? -5.127 -0.880 11.333 1.00 96.25 74 TYR A N 1
ATOM 603 C CA . TYR A 1 74 ? -5.900 -2.044 11.763 1.00 96.25 74 TYR A CA 1
ATOM 604 C C . TYR A 1 74 ? -6.071 -2.075 13.285 1.00 96.25 74 TYR A C 1
ATOM 606 O O . TYR A 1 74 ? -7.177 -2.248 13.787 1.00 96.25 74 TYR A O 1
ATOM 614 N N . ALA A 1 75 ? -4.995 -1.822 14.037 1.00 93.94 75 ALA A N 1
ATOM 615 C CA . ALA A 1 75 ? -5.040 -1.752 15.497 1.00 93.94 75 ALA A CA 1
ATOM 616 C C . ALA A 1 75 ? -5.945 -0.619 16.017 1.00 93.94 75 ALA A C 1
ATOM 618 O O . ALA A 1 75 ? -6.465 -0.711 17.127 1.00 93.94 75 ALA A O 1
ATOM 619 N N . ALA A 1 76 ? -6.138 0.436 15.222 1.00 94.69 76 ALA A N 1
ATOM 620 C CA . ALA A 1 76 ? -7.047 1.536 15.526 1.00 94.69 76 ALA A CA 1
ATOM 621 C C . ALA A 1 76 ? -8.506 1.286 15.096 1.00 94.69 76 ALA A C 1
ATOM 623 O O . ALA A 1 76 ? -9.336 2.173 15.287 1.00 94.69 76 ALA A O 1
ATOM 624 N N . ASP A 1 77 ? -8.819 0.116 14.526 1.00 95.38 77 ASP A N 1
ATOM 625 C CA . ASP A 1 77 ? -10.111 -0.186 13.898 1.00 95.38 77 ASP A CA 1
ATOM 626 C C . ASP A 1 77 ? -10.485 0.817 12.783 1.00 95.38 77 ASP A C 1
ATOM 628 O O . ASP A 1 77 ? -11.651 1.101 12.523 1.00 95.38 77 ASP A O 1
ATOM 632 N N . ASP A 1 78 ? -9.498 1.378 12.081 1.00 96.56 78 ASP A N 1
ATOM 633 C CA . ASP A 1 78 ? -9.743 2.237 10.916 1.00 96.56 78 ASP A CA 1
ATOM 634 C C . ASP A 1 78 ? -9.896 1.409 9.630 1.00 96.56 78 ASP A C 1
ATOM 636 O O . ASP A 1 78 ? -10.533 1.856 8.676 1.00 96.56 78 ASP A O 1
ATOM 640 N N . ILE A 1 79 ? -9.309 0.208 9.590 1.00 97.81 79 ILE A N 1
ATOM 641 C CA . ILE A 1 79 ? -9.332 -0.701 8.437 1.00 97.81 79 ILE A CA 1
ATOM 642 C C . ILE A 1 79 ? -9.515 -2.149 8.889 1.00 97.81 79 ILE A C 1
ATOM 644 O O . ILE A 1 79 ? -9.158 -2.505 10.006 1.00 97.81 79 ILE A O 1
ATOM 648 N N . GLU A 1 80 ? -9.991 -2.991 7.980 1.00 98.06 80 GLU A N 1
ATOM 649 C CA . GLU A 1 80 ? -10.067 -4.448 8.124 1.00 98.06 80 GLU A CA 1
ATOM 650 C C . GLU A 1 80 ? -9.123 -5.166 7.147 1.00 98.06 80 GLU A C 1
ATOM 652 O O . GLU A 1 80 ? -8.712 -6.295 7.409 1.00 98.06 80 GLU A O 1
ATOM 657 N N . VAL A 1 81 ? -8.761 -4.517 6.030 1.00 98.06 81 VAL A N 1
ATOM 658 C CA . VAL A 1 81 ? -7.898 -5.080 4.978 1.00 98.06 81 VAL A CA 1
ATOM 659 C C . VAL A 1 81 ? -6.928 -4.024 4.448 1.00 98.06 81 VAL A C 1
ATOM 661 O O . VAL A 1 81 ? -7.320 -2.892 4.151 1.00 98.06 81 VAL A O 1
ATOM 664 N N . GLY A 1 82 ? -5.663 -4.418 4.292 1.00 98.19 82 GLY A N 1
ATOM 665 C CA . GLY A 1 82 ? -4.638 -3.655 3.580 1.00 98.19 82 GLY A CA 1
ATOM 666 C C . GLY A 1 82 ? -4.401 -4.219 2.180 1.00 98.19 82 GLY A C 1
ATOM 667 O O . GLY A 1 82 ? -4.400 -5.435 1.990 1.00 98.19 82 GLY A O 1
ATOM 668 N N . ILE A 1 83 ? -4.182 -3.354 1.197 1.00 98.50 83 ILE A N 1
ATOM 669 C CA . ILE A 1 83 ? -3.828 -3.726 -0.174 1.00 98.50 83 ILE A CA 1
ATOM 670 C C . ILE A 1 83 ? -2.475 -3.102 -0.502 1.00 98.50 83 ILE A C 1
ATOM 672 O O . ILE A 1 83 ? -2.335 -1.882 -0.493 1.00 98.50 83 ILE A O 1
ATOM 676 N N . LEU A 1 84 ? -1.484 -3.937 -0.799 1.00 98.19 84 LEU A N 1
ATOM 677 C CA . LEU A 1 84 ? -0.148 -3.503 -1.190 1.00 98.19 84 LEU A CA 1
ATOM 678 C C . LEU A 1 84 ? 0.025 -3.697 -2.697 1.00 98.19 84 LEU A C 1
ATOM 680 O O . LEU A 1 84 ? 0.060 -4.834 -3.170 1.00 98.19 84 LEU A O 1
ATOM 684 N N . VAL A 1 85 ? 0.133 -2.598 -3.441 1.00 97.56 85 VAL A N 1
ATOM 685 C CA . VAL A 1 85 ? 0.370 -2.608 -4.890 1.00 97.56 85 VAL A CA 1
ATOM 686 C C . VAL A 1 85 ? 1.859 -2.417 -5.150 1.00 97.56 85 VAL A C 1
ATOM 688 O O . VAL A 1 85 ? 2.441 -1.427 -4.719 1.00 97.56 85 VAL A O 1
ATOM 691 N N . VAL A 1 86 ? 2.479 -3.368 -5.844 1.00 96.94 86 VAL A N 1
ATOM 692 C CA . VAL A 1 86 ? 3.921 -3.389 -6.143 1.00 96.94 86 VAL A CA 1
ATOM 693 C C . VAL A 1 86 ? 4.152 -3.844 -7.578 1.00 96.94 86 VAL A C 1
ATOM 695 O O . VAL A 1 86 ? 3.284 -4.470 -8.183 1.00 96.94 86 VAL A O 1
ATOM 698 N N . ALA A 1 87 ? 5.320 -3.550 -8.141 1.00 95.50 87 ALA A N 1
ATOM 699 C CA . ALA A 1 87 ? 5.670 -4.019 -9.478 1.00 95.50 87 ALA A CA 1
ATOM 700 C C . ALA A 1 87 ? 5.971 -5.531 -9.484 1.00 95.50 87 ALA A C 1
ATOM 702 O O . ALA A 1 87 ? 6.411 -6.095 -8.482 1.00 95.50 87 ALA A O 1
ATOM 703 N N . MET A 1 88 ? 5.772 -6.202 -10.614 1.00 97.19 88 MET A N 1
ATOM 704 C CA . MET A 1 88 ? 6.404 -7.496 -10.892 1.00 97.19 88 MET A CA 1
ATOM 705 C C . MET A 1 88 ? 7.920 -7.300 -11.062 1.00 97.19 88 MET A C 1
ATOM 707 O O . MET A 1 88 ? 8.370 -6.204 -11.402 1.00 97.19 88 MET A O 1
ATOM 711 N N . HIS A 1 89 ? 8.733 -8.328 -10.800 1.00 95.62 89 HIS A N 1
ATOM 712 C CA . HIS A 1 89 ? 10.198 -8.200 -10.797 1.00 95.62 89 HIS A CA 1
ATOM 713 C C . HIS A 1 89 ? 10.779 -7.664 -12.116 1.00 95.62 89 HIS A C 1
ATOM 715 O O . HIS A 1 89 ? 11.715 -6.868 -12.110 1.00 95.62 89 HIS A O 1
ATOM 721 N N . ASP A 1 90 ? 10.235 -8.080 -13.254 1.00 93.31 90 ASP A N 1
ATOM 722 C CA . ASP A 1 90 ? 10.639 -7.588 -14.574 1.00 93.31 90 ASP A CA 1
ATOM 723 C C . ASP A 1 90 ? 10.378 -6.086 -14.758 1.00 93.31 90 ASP A C 1
ATOM 725 O O . ASP A 1 90 ? 11.227 -5.374 -15.287 1.00 93.31 90 ASP A O 1
ATOM 729 N N . THR A 1 91 ? 9.241 -5.606 -14.266 1.00 92.44 91 THR A N 1
ATOM 730 C CA . THR A 1 91 ? 8.827 -4.202 -14.289 1.00 92.44 91 THR A CA 1
ATOM 731 C C . THR A 1 91 ? 9.652 -3.375 -13.304 1.00 92.44 91 THR A C 1
ATOM 733 O O . THR A 1 91 ? 10.140 -2.307 -13.660 1.00 92.44 91 THR A O 1
ATOM 736 N N . ALA A 1 92 ? 9.911 -3.896 -12.102 1.00 92.94 92 ALA A N 1
ATOM 737 C CA . ALA A 1 92 ? 10.771 -3.253 -11.108 1.00 92.94 92 ALA A CA 1
ATOM 738 C C . ALA A 1 92 ? 12.192 -3.003 -11.641 1.00 92.94 92 ALA A C 1
ATOM 740 O O . ALA A 1 92 ? 12.723 -1.911 -11.466 1.00 92.94 92 ALA A O 1
ATOM 741 N N . ASN A 1 93 ? 12.764 -3.969 -12.370 1.00 91.19 93 ASN A N 1
ATOM 742 C CA . ASN A 1 93 ? 14.089 -3.837 -12.989 1.00 91.19 93 ASN A CA 1
ATOM 743 C C . ASN A 1 93 ? 14.156 -2.772 -14.100 1.00 91.19 93 ASN A C 1
ATOM 745 O O . ASN A 1 93 ? 15.253 -2.368 -14.476 1.00 91.19 93 ASN A O 1
ATOM 749 N N . LYS A 1 94 ? 13.011 -2.337 -14.645 1.00 90.19 94 LYS A N 1
ATOM 750 C CA . LYS A 1 94 ? 12.929 -1.209 -15.591 1.00 90.19 94 LYS A CA 1
ATOM 751 C C . LYS A 1 94 ? 12.779 0.145 -14.885 1.00 90.19 94 LYS A C 1
ATOM 753 O O . LYS A 1 94 ? 13.001 1.170 -15.520 1.00 90.19 94 LYS A O 1
ATOM 758 N N . ILE A 1 95 ? 12.374 0.151 -13.612 1.00 86.00 95 ILE A N 1
ATOM 759 C CA . ILE A 1 95 ? 12.263 1.364 -12.793 1.00 86.00 95 ILE A CA 1
ATOM 760 C C . ILE A 1 95 ? 13.641 1.704 -12.205 1.00 86.00 95 ILE A C 1
ATOM 762 O O . ILE A 1 95 ? 14.194 2.742 -12.551 1.00 86.00 95 ILE A O 1
ATOM 766 N N . ASP A 1 96 ? 14.198 0.839 -11.340 1.00 87.50 96 ASP A N 1
ATOM 767 C CA . ASP A 1 96 ? 15.507 1.025 -10.678 1.00 87.50 96 ASP A CA 1
ATOM 768 C C . ASP A 1 96 ? 15.997 -0.294 -10.007 1.00 87.50 96 ASP A C 1
ATOM 770 O O . ASP A 1 96 ? 15.209 -1.201 -9.729 1.00 87.50 96 ASP A O 1
ATOM 774 N N . GLU A 1 97 ? 17.295 -0.415 -9.696 1.00 82.75 97 GLU A N 1
ATOM 775 C CA . GLU A 1 97 ? 17.982 -1.628 -9.202 1.00 82.75 97 GLU A CA 1
ATOM 776 C C . GLU A 1 97 ? 17.521 -2.119 -7.810 1.00 82.75 97 GLU A C 1
ATOM 778 O O . GLU A 1 97 ? 17.874 -3.222 -7.385 1.00 82.75 97 GLU A O 1
ATOM 783 N N . ASN A 1 98 ? 16.744 -1.328 -7.061 1.00 90.19 98 ASN A N 1
ATOM 784 C CA . ASN A 1 98 ? 16.319 -1.670 -5.696 1.00 90.19 98 ASN A CA 1
ATOM 785 C C . ASN A 1 98 ? 14.853 -1.321 -5.414 1.00 90.19 98 ASN A C 1
ATOM 787 O O . ASN A 1 98 ? 14.520 -0.884 -4.311 1.00 90.19 98 ASN A O 1
ATOM 791 N N . VAL A 1 99 ? 13.983 -1.487 -6.405 1.00 93.88 99 VAL A N 1
ATOM 792 C CA . VAL A 1 99 ? 12.537 -1.264 -6.272 1.00 93.88 99 VAL A CA 1
ATOM 793 C C . VAL A 1 99 ? 11.852 -2.446 -5.585 1.00 93.88 99 VAL A C 1
ATOM 795 O O . VAL A 1 99 ? 12.293 -3.591 -5.702 1.00 93.88 99 VAL A O 1
ATOM 798 N N . VAL A 1 100 ? 10.777 -2.185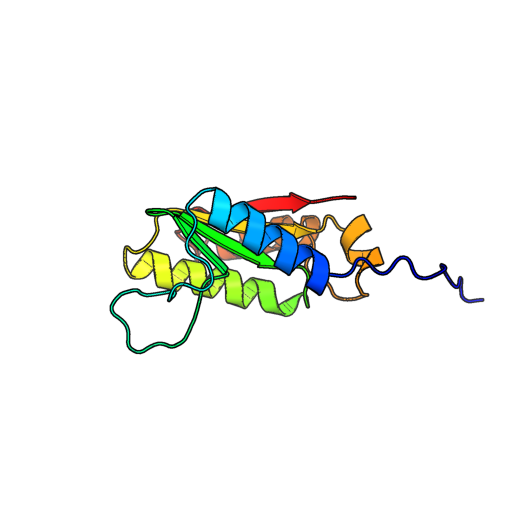 -4.835 1.00 95.62 100 VAL A N 1
ATOM 799 C CA . VAL A 1 100 ? 9.920 -3.247 -4.289 1.00 95.62 100 VAL A CA 1
ATOM 800 C C . VAL A 1 100 ? 9.283 -4.044 -5.423 1.00 95.62 100 VAL A C 1
ATOM 802 O O . VAL A 1 100 ? 8.670 -3.474 -6.322 1.00 95.62 100 VAL A O 1
ATOM 805 N N . TYR A 1 101 ? 9.358 -5.373 -5.340 1.00 97.25 101 TYR A N 1
ATOM 806 C CA . TYR A 1 101 ? 8.702 -6.252 -6.303 1.00 97.25 101 TYR A CA 1
ATOM 807 C C . TYR A 1 101 ? 7.951 -7.416 -5.657 1.00 97.25 101 TYR A C 1
ATOM 809 O O . TYR A 1 101 ? 8.322 -7.933 -4.594 1.00 97.25 101 TYR A O 1
ATOM 817 N N . TYR A 1 102 ? 6.890 -7.835 -6.341 1.00 98.12 102 TYR A N 1
ATOM 818 C CA . TYR A 1 102 ? 5.903 -8.812 -5.904 1.00 98.12 102 TYR A CA 1
ATOM 819 C C . TYR A 1 102 ? 6.534 -10.101 -5.375 1.00 98.12 102 TYR A C 1
ATOM 821 O O . TYR A 1 102 ? 6.269 -10.501 -4.243 1.00 98.12 102 TYR A O 1
ATOM 829 N N . GLU A 1 103 ? 7.425 -10.720 -6.148 1.00 97.75 103 GLU A N 1
ATOM 830 C CA . GLU A 1 103 ? 8.029 -12.022 -5.859 1.00 97.75 103 GLU A CA 1
ATOM 831 C C . GLU A 1 103 ? 8.841 -12.018 -4.562 1.00 97.75 103 GLU A C 1
ATOM 833 O O . GLU A 1 103 ? 8.929 -13.035 -3.869 1.00 97.75 103 GLU A O 1
ATOM 838 N N . ARG A 1 104 ? 9.440 -10.878 -4.206 1.00 96.00 104 ARG A N 1
ATOM 839 C CA . ARG A 1 104 ? 10.131 -10.729 -2.926 1.00 96.00 104 ARG A CA 1
ATOM 840 C C . ARG A 1 104 ? 9.155 -10.503 -1.787 1.00 96.00 104 ARG A C 1
ATOM 842 O O . ARG A 1 104 ? 9.312 -11.145 -0.753 1.00 96.00 104 ARG A O 1
ATOM 849 N N . VAL A 1 105 ? 8.133 -9.675 -1.986 1.00 96.81 105 VAL A N 1
ATOM 850 C CA . VAL A 1 105 ? 7.088 -9.440 -0.981 1.00 96.81 105 VAL A CA 1
ATOM 851 C C . VAL A 1 105 ? 6.397 -10.749 -0.597 1.00 96.81 105 VAL A C 1
ATOM 853 O O . VAL A 1 105 ? 6.329 -11.072 0.586 1.00 96.81 105 VAL A O 1
ATOM 856 N N . ILE A 1 106 ? 5.947 -11.557 -1.564 1.00 96.25 106 ILE A N 1
ATOM 857 C CA . ILE A 1 106 ? 5.263 -12.827 -1.261 1.00 96.25 106 ILE A CA 1
ATOM 858 C C . ILE A 1 106 ? 6.189 -13.884 -0.650 1.00 96.25 106 ILE A C 1
ATOM 860 O O . ILE A 1 106 ? 5.713 -14.795 0.023 1.00 96.25 106 ILE A O 1
ATOM 864 N N . ARG A 1 107 ? 7.505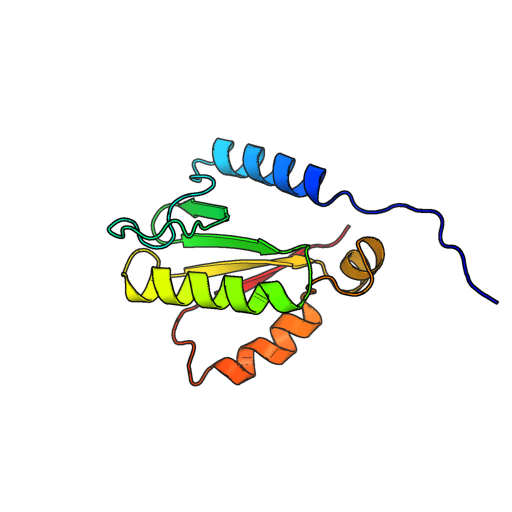 -13.766 -0.862 1.00 95.69 107 ARG A N 1
ATOM 865 C CA . ARG A 1 107 ? 8.510 -14.617 -0.221 1.00 95.69 107 ARG A CA 1
ATOM 866 C C . ARG A 1 107 ? 8.756 -14.194 1.226 1.00 95.69 107 ARG A C 1
ATOM 868 O O . ARG A 1 107 ? 8.869 -15.054 2.087 1.00 95.69 107 ARG A O 1
ATOM 875 N N . GLU A 1 108 ? 8.841 -12.893 1.499 1.00 94.19 108 GLU A N 1
ATOM 876 C CA . GLU A 1 108 ? 9.216 -12.354 2.814 1.00 94.19 108 GLU A CA 1
ATOM 877 C C . GLU A 1 108 ? 8.022 -12.204 3.770 1.00 94.19 108 GLU A C 1
ATOM 879 O O . GLU A 1 108 ? 8.106 -12.620 4.927 1.00 94.19 108 GLU A O 1
ATOM 884 N N . LEU A 1 109 ? 6.891 -11.664 3.302 1.00 93.25 109 LEU A N 1
ATOM 885 C CA . LEU A 1 109 ? 5.724 -11.342 4.134 1.00 93.25 109 LEU A CA 1
ATOM 886 C C . LEU A 1 109 ? 5.196 -12.531 4.961 1.00 93.25 109 LEU A C 1
ATOM 888 O O . LEU A 1 109 ? 4.876 -12.332 6.136 1.00 93.25 109 LEU A O 1
ATOM 892 N N . PRO A 1 110 ? 5.142 -13.778 4.444 1.00 91.62 110 PRO A N 1
ATOM 893 C CA . PRO A 1 110 ? 4.681 -14.918 5.232 1.00 91.62 110 PRO A CA 1
ATOM 894 C C . PRO A 1 110 ? 5.520 -15.208 6.482 1.00 91.62 110 PRO A C 1
ATOM 896 O O . PRO A 1 110 ? 4.993 -15.788 7.431 1.00 91.62 110 PRO A O 1
ATOM 899 N N . HIS A 1 111 ? 6.792 -14.803 6.521 1.00 90.62 111 HIS A N 1
ATOM 900 C CA . HIS A 1 111 ? 7.644 -14.983 7.699 1.00 90.62 111 HIS A CA 1
ATOM 901 C C . HIS A 1 111 ? 7.300 -14.009 8.835 1.00 90.62 111 HIS A C 1
ATOM 903 O O . HIS A 1 111 ? 7.610 -14.281 9.991 1.00 90.62 111 HIS A O 1
ATOM 909 N N . ALA A 1 112 ? 6.594 -12.916 8.537 1.00 84.94 112 ALA A N 1
ATOM 910 C CA . ALA A 1 112 ? 6.133 -11.945 9.526 1.00 84.94 112 ALA A CA 1
ATOM 911 C C . ALA A 1 112 ? 4.761 -12.298 10.145 1.00 84.94 112 ALA A C 1
ATOM 913 O O . ALA A 1 112 ? 4.256 -11.559 10.992 1.00 84.94 112 ALA A O 1
ATOM 914 N N . LYS A 1 113 ? 4.168 -13.451 9.791 1.00 74.31 113 LYS A N 1
ATOM 915 C CA . LYS A 1 113 ? 2.840 -13.903 10.265 1.00 74.31 113 LYS A CA 1
ATOM 916 C C . LYS A 1 113 ? 2.686 -13.999 11.786 1.00 74.31 113 LYS A C 1
ATOM 918 O O . LYS A 1 113 ? 1.566 -13.943 12.274 1.00 74.31 113 LYS A O 1
ATOM 923 N N . MET A 1 114 ? 3.775 -14.142 12.545 1.00 71.19 114 MET A N 1
ATOM 924 C CA . MET A 1 114 ? 3.698 -14.140 14.014 1.00 71.19 114 MET A CA 1
ATOM 925 C C . MET A 1 114 ? 3.377 -12.753 14.598 1.00 71.19 114 MET A C 1
ATOM 927 O O . MET A 1 114 ? 2.885 -12.679 15.718 1.00 71.19 114 MET A O 1
ATOM 931 N N . GLY A 1 115 ? 3.655 -11.672 13.858 1.00 76.12 115 GLY A N 1
ATOM 932 C CA . GLY A 1 115 ? 3.398 -10.289 14.278 1.00 76.12 115 GLY A CA 1
ATOM 933 C C . GLY A 1 115 ? 2.327 -9.564 13.459 1.00 76.12 115 GLY A C 1
ATOM 934 O O . GLY A 1 115 ? 1.784 -8.566 13.923 1.00 76.12 115 GLY A O 1
ATOM 935 N N . ILE A 1 116 ? 2.002 -10.057 12.260 1.00 84.19 116 ILE A N 1
ATOM 936 C CA . ILE A 1 116 ? 0.995 -9.466 11.373 1.00 84.19 116 ILE A CA 1
ATOM 937 C C . ILE A 1 116 ? -0.275 -10.314 11.414 1.00 84.19 116 ILE A C 1
ATOM 939 O O . ILE A 1 116 ? -0.332 -11.389 10.821 1.00 84.19 116 ILE A O 1
ATOM 943 N N . THR A 1 117 ? -1.296 -9.814 12.108 1.00 86.19 117 THR A N 1
ATOM 944 C CA . THR A 1 117 ? -2.614 -10.463 12.254 1.00 86.19 117 THR A CA 1
ATOM 945 C C . THR A 1 117 ? -3.657 -9.974 11.246 1.00 86.19 117 THR A C 1
ATOM 947 O O . THR A 1 117 ? -4.748 -10.531 11.161 1.00 86.19 117 THR A O 1
ATOM 950 N N . LEU A 1 118 ? -3.318 -8.936 10.486 1.00 93.56 118 LEU A N 1
ATOM 951 C CA . LEU A 1 118 ? -4.177 -8.261 9.521 1.00 93.56 118 LEU A CA 1
ATOM 952 C C . LEU A 1 118 ? -4.161 -8.997 8.162 1.00 93.56 118 LEU A C 1
ATOM 954 O O . LEU A 1 118 ? -3.086 -9.402 7.703 1.00 93.56 118 LEU A O 1
ATOM 958 N N . PRO A 1 119 ? -5.305 -9.108 7.464 1.00 95.31 119 PRO A N 1
ATOM 959 C CA . PRO A 1 119 ? -5.340 -9.502 6.058 1.00 95.31 119 PRO A CA 1
ATOM 960 C C . PRO A 1 119 ? -4.656 -8.464 5.153 1.00 95.31 119 PRO A C 1
ATOM 962 O O . PRO A 1 119 ? -5.077 -7.308 5.088 1.00 95.31 119 PRO A O 1
ATOM 965 N N . ILE A 1 120 ? -3.627 -8.889 4.414 1.00 97.06 120 ILE A N 1
ATOM 966 C CA . ILE A 1 120 ? -2.950 -8.063 3.403 1.00 97.06 120 ILE A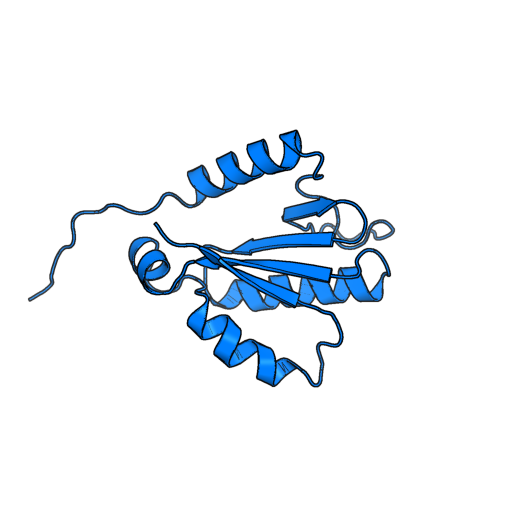 CA 1
ATOM 967 C C . ILE A 1 120 ? -3.081 -8.732 2.038 1.00 97.06 120 ILE A C 1
ATOM 969 O O . ILE A 1 120 ? -2.621 -9.860 1.848 1.00 97.06 120 ILE A O 1
ATOM 973 N N . TRP A 1 121 ? -3.673 -8.027 1.078 1.00 97.75 121 TRP A N 1
ATOM 974 C CA . TRP A 1 121 ? -3.700 -8.441 -0.319 1.00 97.75 121 TRP A CA 1
ATOM 975 C C . TRP A 1 121 ? -2.549 -7.777 -1.073 1.00 97.75 121 TRP A C 1
ATOM 977 O O . TRP A 1 121 ? -2.517 -6.562 -1.234 1.00 97.75 121 TRP A O 1
ATOM 987 N N . VAL A 1 122 ? -1.594 -8.577 -1.541 1.00 97.88 122 VAL A N 1
ATOM 988 C CA . VAL A 1 122 ? -0.497 -8.096 -2.388 1.00 97.88 122 VAL A CA 1
ATOM 989 C C . VAL A 1 122 ? -0.897 -8.220 -3.860 1.00 97.88 122 VAL A C 1
ATOM 991 O O . VAL A 1 122 ? -1.257 -9.311 -4.307 1.00 97.88 122 VAL A O 1
ATOM 994 N N . LEU A 1 123 ? -0.818 -7.119 -4.607 1.00 98.06 123 LEU A N 1
ATOM 995 C CA . LEU A 1 123 ? -1.087 -7.042 -6.042 1.00 98.06 123 LEU A CA 1
ATOM 996 C C . LEU A 1 123 ? 0.207 -6.704 -6.788 1.00 98.06 123 LEU A C 1
ATOM 998 O O . LEU A 1 123 ? 0.804 -5.659 -6.546 1.00 98.06 123 LEU A O 1
ATOM 1002 N N . GLY A 1 124 ? 0.629 -7.597 -7.684 1.00 96.88 124 GLY A N 1
ATOM 1003 C CA . GLY A 1 124 ? 1.730 -7.357 -8.615 1.00 96.88 124 GLY A CA 1
ATOM 1004 C C . GLY A 1 124 ? 1.214 -6.742 -9.915 1.00 96.88 124 GLY A C 1
ATOM 1005 O O . GLY A 1 124 ? 0.296 -7.299 -10.518 1.00 96.88 124 GLY A O 1
ATOM 1006 N N . VAL A 1 125 ? 1.787 -5.618 -10.345 1.00 93.38 125 VAL A N 1
ATOM 1007 C CA . VAL A 1 125 ? 1.473 -4.972 -11.632 1.00 93.38 125 VAL A CA 1
ATOM 1008 C C . VAL A 1 125 ? 2.634 -5.102 -12.612 1.00 93.38 125 VAL A C 1
ATOM 1010 O O . VAL A 1 125 ? 3.797 -5.060 -12.215 1.00 93.38 125 VAL A O 1
ATOM 1013 N N . THR A 1 126 ? 2.312 -5.259 -13.892 1.00 91.44 126 THR A N 1
ATOM 1014 C CA . THR A 1 126 ? 3.283 -5.348 -14.988 1.00 91.44 126 THR A CA 1
ATOM 1015 C C . THR A 1 126 ? 2.906 -4.386 -16.106 1.00 91.44 126 THR A C 1
ATOM 1017 O O . THR A 1 126 ? 1.728 -4.045 -16.241 1.00 91.44 126 THR A O 1
ATOM 1020 N N . GLU A 1 127 ? 3.906 -3.970 -16.884 1.00 74.19 127 GLU A N 1
ATOM 1021 C CA . GLU A 1 127 ? 3.717 -3.396 -18.228 1.00 74.19 127 GLU A CA 1
ATOM 1022 C C . GLU A 1 127 ? 3.171 -4.445 -19.208 1.00 74.19 127 GLU A C 1
ATOM 1024 O O . GLU A 1 127 ? 3.574 -5.629 -19.078 1.00 74.19 127 GLU A O 1
#

Secondary structure (DSSP, 8-state):
-----------HHHHHHHHHHHHHHTTPEES-BSSTTSS---B-SEEETTEEEEEE-SBTTHHHHHHHHHHHHHHTTS-SEEEEEEE-HHHHHHH-TTB-BHHHHHHHGGGGTTT--S-EEEEEE--